Protein AF-A0A225UIN3-F1 (afdb_monomer)

Secondary structure (DSSP, 8-state):
---GGGGS-HHHHHHH----TTS-SS--HHHHHHHHHHSS-PPPTT--------HHHHGGG-S--S--TTHHHHTTSHHHHHHHHS-HHHHHHHHHHHTTS--

Mean predicted aligned error: 15.72 Å

Solvent-accessible surface area (backbone atoms only — not comparable to full-atom values): 6828 Å² total; per-residue (Å²): 134,82,61,70,75,78,76,48,52,74,70,56,48,50,64,68,48,62,78,64,79,67,84,37,98,85,49,54,73,66,58,53,57,49,38,74,75,65,66,62,91,74,78,60,90,98,60,77,82,84,75,77,90,44,68,67,68,70,49,68,71,65,73,88,86,69,82,56,82,76,52,60,70,31,62,80,35,73,68,45,36,47,39,67,80,53,38,72,70,55,54,54,48,50,55,61,53,58,61,68,70,76,114

Sequ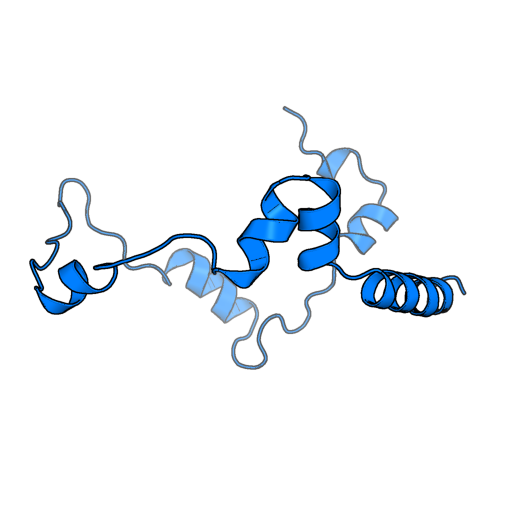ence (103 aa):
MTRVFELLSPSERERLHIDIQGSSEVYDDQQLDEMKQTGWEVLPDNISAEVSDDDTVNKKYDGYCGPSKDILAASKSPLNLFYYFMPKRFWRRVAAQSNLYWR

Radius of gyration: 23.24 Å; Cα contacts (8 Å, |Δi|>4): 24; chains: 1; bounding box: 51×47×48 Å

Foldseek 3Di:
DDDVLVVDDPVVNVVVPPVPCPVDPVDHPVRVVVCVVVVDDDDDPPDDDPDPPDPCVVCVPPDDPDDDPVCVVQVVDPVSNVCVVVPPVNVVVVVVVVVVVVD

pLDDT: mean 79.77, std 14.2, range [41.25, 96.19]

Organism: NCBI:txid4795

Structure (mmCIF, N/CA/C/O backbone):
data_AF-A0A225UIN3-F1
#
_entry.id   AF-A0A225UIN3-F1
#
loop_
_atom_site.group_PDB
_atom_site.id
_atom_site.type_symbol
_atom_site.label_atom_id
_atom_site.label_alt_id
_atom_site.label_comp_id
_atom_site.label_asym_id
_atom_site.label_entity_id
_atom_site.label_seq_id
_atom_site.pdbx_PDB_ins_code
_atom_site.Cartn_x
_atom_site.Cartn_y
_atom_site.Cartn_z
_atom_site.occupancy
_atom_site.B_iso_or_equiv
_atom_site.auth_seq_id
_atom_site.auth_comp_id
_atom_site.auth_asym_id
_atom_site.auth_atom_id
_atom_site.pdbx_PDB_model_num
ATOM 1 N N . MET A 1 1 ? 17.892 6.622 27.421 1.00 41.81 1 MET A N 1
ATOM 2 C CA . MET A 1 1 ? 17.513 6.172 26.065 1.00 41.81 1 MET A CA 1
ATOM 3 C C . MET A 1 1 ? 17.688 7.377 25.149 1.00 41.81 1 MET A C 1
ATOM 5 O O . MET A 1 1 ? 16.870 8.285 25.201 1.00 41.81 1 MET A O 1
ATOM 9 N N . THR A 1 2 ? 18.823 7.475 24.456 1.00 41.25 2 THR A N 1
ATOM 10 C CA . THR A 1 2 ? 19.190 8.664 23.667 1.00 41.25 2 THR A CA 1
ATOM 11 C C . THR A 1 2 ? 18.323 8.723 22.415 1.00 41.25 2 THR A C 1
ATOM 13 O O . THR A 1 2 ? 18.246 7.741 21.675 1.00 41.25 2 THR A O 1
ATOM 16 N N . ARG A 1 3 ? 17.621 9.838 22.195 1.00 60.62 3 ARG A N 1
ATOM 17 C CA . ARG A 1 3 ? 16.792 10.020 20.997 1.00 60.62 3 ARG A CA 1
ATOM 18 C C . ARG A 1 3 ? 17.711 10.014 19.776 1.00 60.62 3 ARG A C 1
ATOM 20 O O . ARG A 1 3 ? 18.673 10.770 19.739 1.00 60.62 3 ARG A O 1
ATOM 27 N N . VAL A 1 4 ? 17.401 9.190 18.773 1.00 62.94 4 VAL A N 1
ATOM 28 C CA . VAL A 1 4 ? 18.189 9.040 17.528 1.00 62.94 4 VAL A CA 1
AT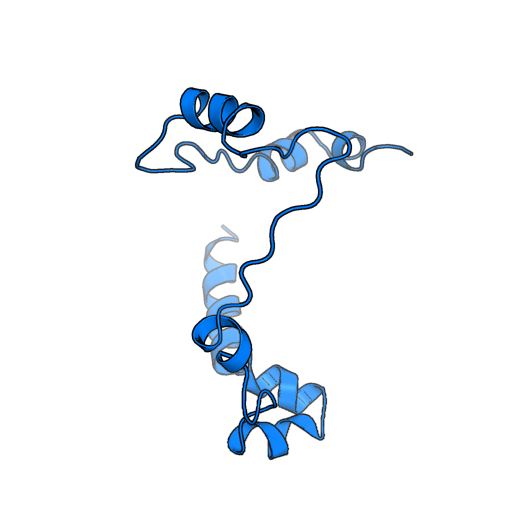OM 29 C C . VAL A 1 4 ? 18.475 10.392 16.859 1.00 62.94 4 VAL A C 1
ATOM 31 O O . VAL A 1 4 ? 19.533 10.578 16.275 1.00 62.94 4 VAL A O 1
ATOM 34 N N . PHE A 1 5 ? 17.580 11.367 17.040 1.00 64.06 5 PHE A N 1
ATOM 35 C CA . PHE A 1 5 ? 17.735 12.753 16.601 1.00 64.06 5 PHE A CA 1
ATOM 36 C C . PHE A 1 5 ? 19.051 13.416 17.053 1.00 64.06 5 PHE A C 1
ATOM 38 O O . PHE A 1 5 ? 19.673 14.158 16.292 1.00 64.06 5 PHE A O 1
ATOM 45 N N . GLU A 1 6 ? 19.515 13.122 18.269 1.00 70.12 6 GLU A N 1
ATOM 46 C CA . GLU A 1 6 ? 20.742 13.707 18.820 1.00 70.12 6 GLU A CA 1
ATOM 47 C C . GLU A 1 6 ? 22.014 13.162 18.159 1.00 70.12 6 GLU A C 1
ATOM 49 O O . GLU A 1 6 ? 23.047 13.826 18.192 1.00 70.12 6 GLU A O 1
ATOM 54 N N . LEU A 1 7 ? 21.932 12.004 17.498 1.00 76.25 7 LEU A N 1
ATOM 55 C CA . LEU A 1 7 ? 23.060 11.351 16.827 1.00 76.25 7 LEU A CA 1
ATOM 56 C C . LEU A 1 7 ? 23.252 11.805 15.374 1.00 76.25 7 LEU A C 1
ATOM 58 O O . LEU A 1 7 ? 24.217 11.397 14.735 1.00 76.25 7 LEU A O 1
ATOM 62 N N . LEU A 1 8 ? 22.344 12.628 14.850 1.00 75.56 8 LEU A N 1
ATOM 63 C CA . LEU A 1 8 ? 22.364 13.061 13.455 1.00 75.56 8 LEU A CA 1
ATOM 64 C C . LEU A 1 8 ? 23.147 14.357 13.274 1.00 75.56 8 LEU A C 1
ATOM 66 O O . LEU A 1 8 ? 23.073 15.262 14.114 1.00 75.56 8 LEU A O 1
ATOM 70 N N . SER A 1 9 ? 23.871 14.451 12.159 1.00 81.50 9 SER A N 1
ATOM 71 C CA . SER A 1 9 ? 24.558 15.678 11.756 1.00 81.50 9 SER A CA 1
ATOM 72 C C . SER A 1 9 ? 23.558 16.792 11.409 1.00 81.50 9 SER A C 1
ATOM 74 O O . SER A 1 9 ? 22.401 16.505 11.092 1.00 81.50 9 SER A O 1
ATOM 76 N N . PRO A 1 10 ? 23.966 18.075 11.442 1.00 74.12 10 PRO A N 1
ATOM 77 C CA . PRO A 1 10 ? 23.070 19.192 11.142 1.00 74.12 10 PRO A CA 1
ATOM 78 C C . PRO A 1 10 ? 22.382 19.062 9.777 1.00 74.12 10 PRO A C 1
ATOM 80 O O . PRO A 1 10 ? 21.185 19.282 9.676 1.00 74.12 10 PRO A O 1
ATOM 83 N N . SER A 1 11 ? 23.104 18.601 8.755 1.00 72.62 11 SER A N 1
ATOM 84 C CA . SER A 1 11 ? 22.571 18.371 7.408 1.00 72.62 11 SER A CA 1
ATOM 85 C C . SER A 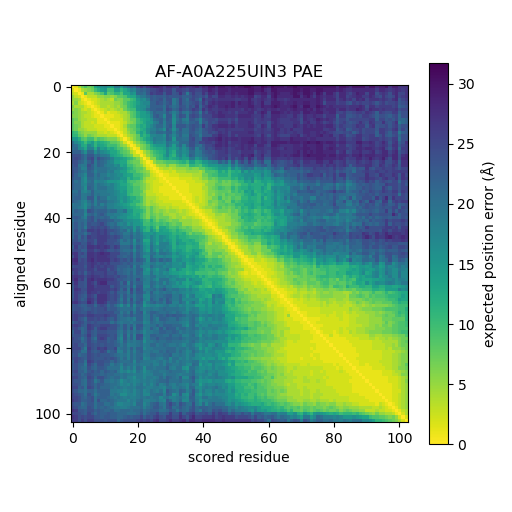1 11 ? 21.629 17.164 7.317 1.00 72.62 11 SER A C 1
ATOM 87 O O . SER A 1 11 ? 20.704 17.168 6.509 1.00 72.62 11 SER A O 1
ATOM 89 N N . GLU A 1 12 ? 21.822 16.126 8.133 1.00 71.69 12 GLU A N 1
ATOM 90 C CA . GLU A 1 12 ? 20.873 15.008 8.240 1.00 71.69 12 GLU A CA 1
ATOM 91 C C . GLU A 1 12 ? 19.609 15.404 9.004 1.00 71.69 12 GLU A C 1
ATOM 93 O O . GLU A 1 12 ? 18.519 14.950 8.659 1.00 71.69 12 GLU A O 1
ATOM 98 N N . ARG A 1 13 ? 19.738 16.282 10.005 1.00 67.00 13 ARG A N 1
ATOM 99 C CA . ARG A 1 13 ? 18.593 16.883 10.697 1.00 67.00 13 ARG A CA 1
ATOM 100 C C . ARG A 1 13 ? 17.801 17.789 9.765 1.00 67.00 13 ARG A C 1
ATOM 102 O O . ARG A 1 13 ? 16.586 17.664 9.751 1.00 67.00 13 ARG A O 1
ATOM 109 N N . GLU A 1 14 ? 18.470 18.605 8.952 1.00 63.41 14 GLU A N 1
ATOM 110 C CA . GLU A 1 14 ? 17.842 19.428 7.909 1.00 63.41 14 GLU A CA 1
ATOM 111 C C . GLU A 1 14 ? 17.117 18.556 6.873 1.00 63.41 14 GLU A C 1
ATOM 113 O O . GLU A 1 14 ? 16.018 18.866 6.460 1.00 63.41 14 GLU A O 1
ATOM 118 N N . ARG A 1 15 ? 17.684 17.405 6.485 1.00 62.75 15 ARG A N 1
ATOM 119 C CA . ARG A 1 15 ? 17.020 16.460 5.564 1.00 62.75 15 ARG A CA 1
ATOM 120 C C . ARG A 1 15 ? 15.809 15.750 6.169 1.00 62.75 15 ARG A C 1
ATOM 122 O O . ARG A 1 15 ? 14.910 15.358 5.430 1.00 62.75 15 ARG A O 1
ATOM 129 N N . LEU A 1 16 ? 15.815 15.516 7.483 1.00 59.75 16 LEU A N 1
ATOM 130 C CA . LEU A 1 16 ? 14.656 14.998 8.218 1.00 59.75 16 LEU A CA 1
ATOM 131 C C . LEU A 1 16 ? 13.611 16.075 8.477 1.00 59.75 16 LEU A C 1
ATOM 133 O O . LEU A 1 16 ? 12.424 15.758 8.552 1.00 59.75 16 LEU A O 1
ATOM 137 N N . HIS A 1 17 ? 14.053 17.326 8.582 1.00 50.84 17 HIS A N 1
ATOM 138 C CA . HIS A 1 17 ? 13.234 18.506 8.385 1.00 50.84 17 HIS A CA 1
ATOM 139 C C . HIS A 1 17 ? 12.892 18.568 6.893 1.00 50.84 17 HIS A C 1
ATOM 141 O O . HIS A 1 17 ? 13.325 19.435 6.145 1.00 50.84 17 HIS A O 1
ATOM 147 N N . ILE A 1 18 ? 12.094 17.607 6.419 1.00 50.12 18 ILE A N 1
ATOM 148 C CA . ILE A 1 18 ? 11.200 17.948 5.324 1.00 50.12 18 ILE A CA 1
ATOM 149 C C . ILE A 1 18 ? 10.477 19.180 5.855 1.00 50.12 18 ILE A C 1
ATOM 151 O O . ILE A 1 18 ? 9.698 19.067 6.800 1.00 50.12 18 ILE A O 1
ATOM 155 N N . ASP A 1 19 ? 10.827 20.349 5.327 1.00 48.03 19 ASP A N 1
ATOM 156 C CA . ASP A 1 19 ? 10.026 21.548 5.446 1.00 48.03 19 ASP A CA 1
ATOM 157 C C . ASP A 1 19 ? 8.688 21.170 4.825 1.00 48.03 19 ASP A C 1
ATOM 159 O O . ASP A 1 19 ? 8.464 21.315 3.622 1.00 48.03 19 ASP A O 1
ATOM 163 N N . ILE A 1 20 ? 7.798 20.596 5.633 1.00 49.00 20 ILE A N 1
ATOM 164 C CA . ILE A 1 20 ? 6.405 20.428 5.264 1.00 49.00 20 ILE A CA 1
ATOM 165 C C . ILE A 1 20 ? 5.779 21.817 5.425 1.00 49.00 20 ILE A C 1
ATOM 167 O O . ILE A 1 20 ? 4.892 22.026 6.243 1.00 49.00 20 ILE A O 1
ATOM 171 N N . GLN A 1 21 ? 6.294 22.798 4.679 1.00 46.22 21 GLN A N 1
ATOM 172 C CA . GLN A 1 21 ? 5.629 24.075 4.508 1.00 46.22 21 GLN A CA 1
ATOM 173 C C . GLN A 1 21 ? 4.351 23.786 3.726 1.00 46.22 21 GLN A C 1
ATOM 175 O O . GLN A 1 21 ? 4.396 23.458 2.540 1.00 46.22 21 GLN A O 1
ATOM 180 N N .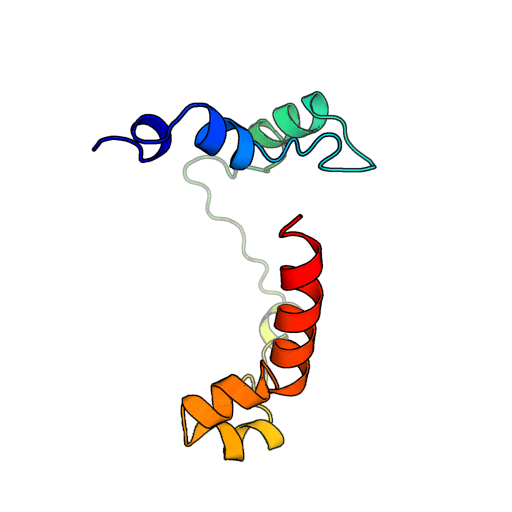 GLY A 1 22 ? 3.219 23.842 4.428 1.00 53.47 22 GLY A N 1
ATOM 181 C CA . GLY A 1 22 ? 1.907 23.523 3.872 1.00 53.47 22 GLY A CA 1
ATOM 182 C C . GLY A 1 22 ? 1.552 22.042 3.966 1.00 53.47 22 GLY A C 1
ATOM 183 O O . GLY A 1 22 ? 1.180 21.431 2.967 1.00 53.47 22 GLY A O 1
ATOM 184 N N . SER A 1 23 ? 1.632 21.445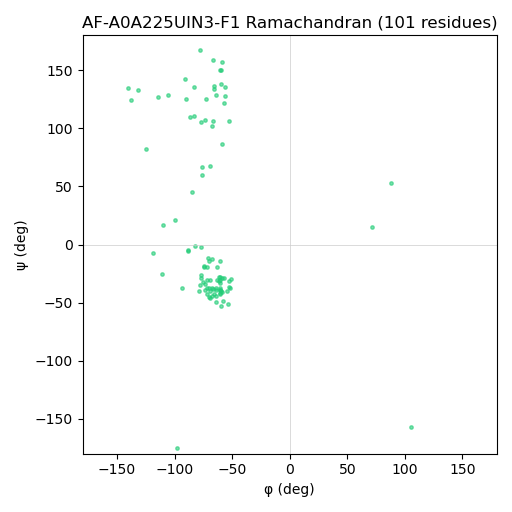 5.164 1.00 52.88 23 SER A N 1
ATOM 185 C CA . SER A 1 23 ? 1.147 20.065 5.381 1.00 52.88 23 SER A CA 1
ATOM 186 C C . SER A 1 23 ? -0.352 19.890 5.088 1.00 52.88 23 SER A C 1
ATOM 188 O O . SER A 1 23 ? -0.827 18.769 4.902 1.00 52.88 23 SER A O 1
ATOM 190 N N . SER A 1 24 ? -1.075 21.007 4.977 1.00 52.81 24 SER A N 1
ATOM 191 C CA . SER A 1 24 ? -2.454 21.104 4.528 1.00 52.81 24 SER A CA 1
ATOM 192 C C . SER A 1 24 ? -2.620 22.345 3.643 1.00 52.81 24 SER A C 1
ATOM 194 O O . SER A 1 24 ? -2.169 23.428 4.001 1.00 52.81 24 SER A O 1
ATOM 196 N N . GLU A 1 25 ? -3.307 22.217 2.504 1.00 64.81 25 GLU A N 1
ATOM 197 C CA . GLU A 1 25 ? -3.745 23.373 1.694 1.00 64.81 25 GLU A CA 1
ATOM 198 C C . GLU A 1 25 ? -4.878 24.165 2.377 1.00 64.81 25 GLU A C 1
ATOM 200 O O . GLU A 1 25 ? -5.240 25.254 1.938 1.00 64.81 25 GLU A O 1
ATOM 205 N N . VAL A 1 26 ? -5.465 23.596 3.436 1.00 73.19 26 VAL A N 1
ATOM 206 C CA . VAL A 1 26 ? -6.708 24.062 4.067 1.00 73.19 26 VAL A CA 1
ATOM 207 C C . VAL A 1 26 ? -6.471 24.639 5.463 1.00 73.19 26 VAL A C 1
ATOM 209 O O . VAL A 1 26 ? -7.257 25.469 5.911 1.00 73.19 26 VAL A O 1
ATOM 212 N N . TYR A 1 27 ? -5.404 24.216 6.143 1.00 74.62 27 TYR A N 1
ATOM 213 C CA . TYR A 1 27 ? -5.126 24.583 7.531 1.00 74.62 27 TYR A CA 1
ATOM 214 C C . TYR A 1 27 ? -3.683 25.038 7.682 1.00 74.62 27 TYR A C 1
ATOM 216 O O . TYR A 1 27 ? -2.773 24.366 7.195 1.00 74.62 27 TYR A O 1
ATOM 224 N N . ASP A 1 28 ? -3.488 26.163 8.361 1.00 84.69 28 ASP A N 1
ATOM 225 C CA . ASP A 1 28 ? -2.155 26.652 8.693 1.00 84.69 28 ASP A CA 1
ATOM 226 C C . ASP A 1 28 ? -1.542 25.895 9.887 1.00 84.69 28 ASP A C 1
ATOM 228 O O . ASP A 1 28 ? -2.204 25.128 10.592 1.00 84.69 28 ASP A O 1
ATOM 232 N N . ASP A 1 29 ? -0.241 26.089 10.102 1.00 81.69 29 ASP A N 1
ATOM 233 C CA . ASP A 1 29 ? 0.510 25.363 11.129 1.00 81.69 29 ASP A CA 1
ATOM 234 C C . ASP A 1 29 ? 0.002 25.656 12.548 1.00 81.69 29 ASP A C 1
ATOM 236 O O . ASP A 1 29 ? 0.036 24.772 13.406 1.00 81.69 29 ASP A O 1
ATOM 240 N N . GLN A 1 30 ? -0.526 26.861 12.791 1.00 83.81 30 GLN A N 1
ATOM 241 C CA . GLN A 1 30 ? -1.101 27.214 14.085 1.00 83.81 30 GLN A CA 1
ATOM 242 C C . GLN A 1 30 ? -2.411 26.450 14.317 1.00 83.81 30 GLN A C 1
ATOM 244 O O . GLN A 1 30 ? -2.597 25.862 15.381 1.00 83.81 30 GLN A O 1
ATOM 249 N N . GLN A 1 31 ? -3.290 26.395 13.315 1.00 82.94 31 GLN A N 1
ATOM 250 C CA . GLN A 1 31 ? -4.530 25.621 13.366 1.00 82.94 31 GLN A CA 1
ATOM 251 C C . GLN A 1 31 ? -4.253 24.130 13.578 1.00 82.94 31 GLN A C 1
ATOM 253 O O . GLN A 1 31 ? -4.936 23.472 14.364 1.00 82.94 31 GLN A O 1
ATOM 258 N N . LEU A 1 32 ? -3.225 23.590 12.924 1.00 82.81 32 LEU A N 1
ATOM 259 C CA . LEU A 1 32 ? -2.814 22.200 13.115 1.00 82.81 32 LEU A CA 1
ATOM 260 C C . LEU A 1 32 ? -2.241 21.947 14.517 1.00 82.81 32 LEU A C 1
ATOM 262 O O . LEU A 1 32 ? -2.497 20.890 15.099 1.00 82.81 32 LEU A O 1
ATOM 266 N N . ASP A 1 33 ? -1.497 22.898 15.082 1.00 84.62 33 ASP A N 1
ATOM 267 C CA . ASP A 1 33 ? -1.000 22.816 16.459 1.00 84.62 33 ASP A CA 1
ATOM 268 C C . ASP A 1 33 ? -2.126 22.885 17.495 1.00 84.62 33 ASP A C 1
ATOM 270 O O . ASP A 1 33 ? -2.104 22.141 18.481 1.00 84.62 33 ASP A O 1
ATOM 274 N N . GLU A 1 34 ? -3.142 23.707 17.251 1.00 87.62 34 GLU A N 1
ATOM 275 C CA . GLU A 1 34 ? -4.352 23.757 18.071 1.00 87.62 34 GLU A CA 1
ATOM 276 C C . GLU A 1 34 ? -5.122 22.427 17.992 1.00 87.62 34 GLU A C 1
ATOM 278 O O . GLU A 1 34 ? -5.469 21.849 19.027 1.00 87.62 34 GLU A O 1
ATOM 283 N N . MET A 1 35 ? -5.284 21.858 16.790 1.00 84.06 35 MET A N 1
ATOM 284 C CA . MET A 1 35 ? -5.935 20.555 16.590 1.00 84.06 35 MET A CA 1
ATOM 285 C C . MET A 1 35 ? -5.227 19.400 17.309 1.00 84.06 35 MET A C 1
ATOM 287 O O . MET A 1 35 ? -5.885 18.438 17.704 1.00 84.06 35 MET A O 1
ATOM 291 N N . LYS A 1 36 ? -3.910 19.461 17.539 1.00 81.31 36 LYS A N 1
ATOM 292 C CA . LYS A 1 36 ? -3.224 18.434 18.349 1.00 81.31 36 LYS A CA 1
ATOM 293 C C . LYS A 1 36 ? -3.751 18.385 19.7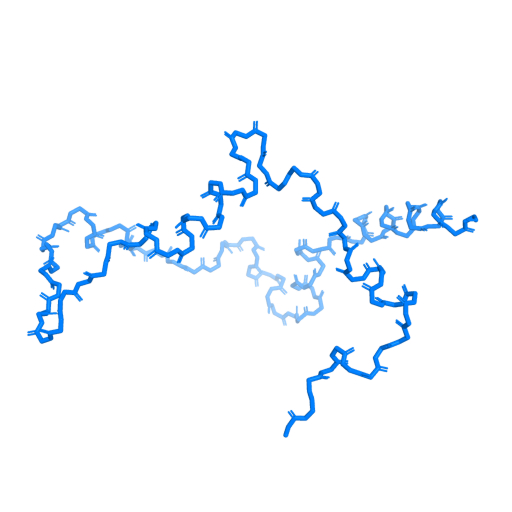82 1.00 81.31 36 LYS A C 1
ATOM 295 O O . LYS A 1 36 ? -3.728 17.321 20.395 1.00 81.31 36 LYS A O 1
ATOM 300 N N . GLN A 1 37 ? -4.186 19.525 20.313 1.00 83.00 37 GLN A N 1
ATOM 301 C CA . GLN A 1 37 ? -4.644 19.656 21.695 1.00 83.00 37 GLN A CA 1
ATOM 302 C C . GLN A 1 37 ? -6.158 19.474 21.817 1.00 83.00 37 GLN A C 1
ATOM 304 O O . GLN A 1 37 ? -6.618 18.878 22.787 1.00 83.00 37 GLN A O 1
ATOM 309 N N . THR A 1 38 ? -6.926 19.977 20.846 1.00 83.69 38 THR A N 1
ATOM 310 C CA . THR A 1 38 ? -8.397 20.058 20.926 1.00 83.69 38 THR A CA 1
ATOM 311 C C . THR A 1 38 ? -9.128 19.269 19.843 1.00 83.69 38 THR A C 1
ATOM 313 O O . THR A 1 38 ? -10.346 19.145 19.898 1.00 83.69 38 THR A O 1
ATOM 316 N N . GLY A 1 39 ? -8.412 18.718 18.862 1.00 79.81 39 GLY A N 1
ATOM 317 C CA . GLY A 1 39 ? -9.001 18.019 17.715 1.00 79.81 39 GLY A CA 1
ATOM 318 C C . GLY A 1 39 ? -9.504 16.610 18.020 1.00 79.81 39 GLY A C 1
ATOM 319 O O . GLY A 1 39 ? -10.058 15.963 17.135 1.00 79.81 39 GLY A O 1
ATOM 320 N N . TRP A 1 40 ? -9.323 16.132 19.251 1.00 82.75 40 TRP A N 1
ATOM 321 C CA . TRP A 1 40 ? -9.844 14.851 19.711 1.00 82.75 40 TRP A CA 1
ATOM 322 C C . TRP A 1 40 ? -10.883 15.073 20.803 1.00 82.75 40 TRP A C 1
ATOM 324 O O . TRP A 1 40 ? -10.605 15.703 21.822 1.00 82.75 40 TRP A O 1
ATOM 334 N N . GLU A 1 41 ? -12.067 14.499 20.618 1.00 79.31 41 GLU A N 1
ATOM 335 C CA . GLU A 1 41 ? -13.041 14.365 21.695 1.00 79.31 41 GLU A CA 1
ATOM 336 C C . GLU A 1 41 ? -12.557 13.266 22.649 1.00 79.31 41 GLU A C 1
ATOM 338 O O . GLU A 1 41 ? -12.554 12.079 22.317 1.00 79.31 41 GLU A O 1
ATOM 343 N N . VAL A 1 42 ? -12.080 13.671 23.826 1.00 77.88 42 VAL A N 1
ATOM 344 C CA . VAL A 1 42 ? -11.604 12.748 24.861 1.00 77.88 42 VAL A CA 1
ATOM 345 C C . VAL A 1 42 ? -12.775 12.380 25.762 1.00 77.88 42 VAL A C 1
ATOM 347 O O . VAL A 1 42 ? -13.434 13.251 26.330 1.00 77.88 42 VAL A O 1
ATOM 350 N N . LEU A 1 43 ? -13.029 11.080 25.907 1.00 79.00 43 LEU A N 1
ATOM 351 C CA . LEU A 1 43 ? -14.022 10.595 26.859 1.00 79.00 43 LEU A CA 1
ATOM 352 C C . LEU A 1 43 ? -13.562 10.904 28.291 1.00 79.00 43 LEU A C 1
ATOM 354 O O . LEU A 1 43 ? -12.390 10.682 28.600 1.00 79.00 43 LEU A O 1
ATOM 358 N N . PRO A 1 44 ? -14.450 11.394 29.174 1.00 82.44 44 PRO A N 1
ATOM 359 C CA . PRO A 1 44 ? -14.090 11.652 30.560 1.00 82.44 44 PRO A CA 1
ATOM 360 C C . PRO A 1 44 ? -13.617 10.386 31.277 1.00 82.44 44 PRO A C 1
ATOM 362 O O . PRO A 1 44 ? -14.077 9.275 30.997 1.00 82.44 44 PRO A O 1
ATOM 365 N N . ASP A 1 45 ? -12.736 10.576 32.257 1.00 80.12 45 ASP A N 1
ATOM 366 C CA . ASP A 1 45 ? -12.212 9.481 33.065 1.00 80.12 45 ASP A CA 1
ATOM 367 C C . ASP A 1 45 ? -13.350 8.694 33.731 1.00 80.12 45 ASP A C 1
ATOM 369 O O . ASP A 1 45 ? -14.263 9.261 34.338 1.00 80.12 45 ASP A O 1
ATOM 373 N N . ASN A 1 46 ? -13.248 7.364 33.678 1.00 78.19 46 ASN A N 1
ATOM 374 C CA . ASN A 1 46 ? -14.204 6.401 34.244 1.00 78.19 46 ASN A CA 1
ATOM 375 C C . ASN A 1 46 ? -15.550 6.288 33.510 1.00 78.19 46 ASN A C 1
ATOM 377 O O . ASN A 1 46 ? -16.479 5.679 34.045 1.00 78.19 46 ASN A O 1
ATOM 381 N N . ILE A 1 47 ? -15.657 6.809 32.287 1.00 77.31 47 ILE A N 1
ATOM 382 C CA . ILE A 1 47 ? -16.817 6.581 31.422 1.00 77.31 47 ILE A CA 1
ATOM 383 C C . ILE A 1 47 ? -16.425 5.595 30.322 1.00 77.31 47 ILE A C 1
ATOM 385 O O . ILE A 1 47 ? -15.410 5.754 29.648 1.00 77.31 47 ILE A O 1
ATOM 389 N N . SER A 1 48 ? -17.224 4.544 30.152 1.00 74.62 48 SER A N 1
ATOM 390 C CA . SER A 1 48 ? -17.101 3.660 28.991 1.00 74.62 48 SER A CA 1
ATOM 391 C C . SER A 1 48 ? -17.858 4.278 27.824 1.00 74.62 48 SER A C 1
ATOM 393 O O . SER A 1 48 ? -18.976 4.752 28.008 1.00 74.62 48 SER A O 1
ATOM 395 N N . ALA A 1 49 ? -17.261 4.266 26.632 1.00 74.56 49 ALA A N 1
ATOM 396 C CA . ALA A 1 49 ? -17.969 4.654 25.419 1.00 74.56 49 ALA A CA 1
ATOM 397 C C . ALA A 1 49 ? -19.226 3.787 25.265 1.00 74.56 49 ALA A C 1
ATOM 399 O O . ALA A 1 49 ? -19.128 2.557 25.301 1.00 74.56 49 ALA A O 1
ATOM 400 N N . GLU A 1 50 ? -20.391 4.406 25.075 1.00 75.88 50 GLU A N 1
ATOM 401 C CA . GLU A 1 50 ? -21.576 3.675 24.634 1.00 75.88 50 GLU A CA 1
ATOM 402 C C . GLU A 1 50 ? -21.334 3.205 23.197 1.00 75.88 50 GLU A C 1
ATOM 404 O O . GLU A 1 50 ? -21.390 3.977 22.240 1.00 75.88 50 GLU A O 1
ATOM 409 N N . VAL A 1 51 ? -21.003 1.925 23.044 1.00 73.50 51 VAL A N 1
ATOM 410 C CA . VAL A 1 51 ? -20.935 1.289 21.731 1.00 73.50 51 VAL A CA 1
ATOM 411 C C . VAL A 1 51 ? -22.371 1.005 21.314 1.00 73.50 51 VAL A C 1
ATOM 413 O O . VAL A 1 51 ? -23.011 0.106 21.856 1.00 73.50 51 VAL A O 1
ATOM 416 N N . SER A 1 52 ? -22.888 1.806 20.382 1.00 77.12 52 SER A N 1
ATOM 417 C CA . SER A 1 52 ? -24.200 1.568 19.781 1.00 77.12 52 SER A CA 1
ATOM 418 C C . SER A 1 52 ? -24.221 0.174 19.157 1.00 77.12 52 SER A C 1
ATOM 420 O O . SER A 1 52 ? -23.412 -0.111 18.272 1.00 77.12 52 SER A O 1
ATOM 422 N N . ASP A 1 53 ? -25.155 -0.673 19.595 1.00 79.50 53 ASP A N 1
ATOM 423 C CA . ASP A 1 53 ? -25.412 -1.991 19.003 1.00 79.50 53 ASP A CA 1
ATOM 424 C C . ASP A 1 53 ? -26.178 -1.814 17.683 1.00 79.50 53 ASP A C 1
ATOM 426 O O . ASP A 1 53 ? -27.373 -2.082 17.560 1.00 79.50 53 ASP A O 1
ATOM 430 N N . ASP A 1 54 ? -25.491 -1.217 16.710 1.00 85.81 54 ASP A N 1
ATOM 431 C CA . ASP A 1 54 ? -26.014 -0.974 15.376 1.00 85.81 54 ASP A CA 1
ATOM 432 C C . ASP A 1 54 ? -25.764 -2.212 14.511 1.00 85.81 54 ASP A C 1
ATOM 434 O O . ASP A 1 54 ? -24.636 -2.524 14.122 1.00 85.81 54 ASP A O 1
ATOM 438 N N . ASP A 1 55 ? -26.849 -2.906 14.182 1.00 84.62 55 ASP A N 1
ATOM 439 C CA . ASP A 1 55 ? -26.846 -4.122 13.371 1.00 84.62 55 ASP A CA 1
ATOM 440 C C . ASP A 1 55 ? -26.192 -3.914 11.986 1.00 84.62 55 ASP A C 1
ATOM 442 O O . ASP A 1 55 ? -25.573 -4.826 11.441 1.00 84.62 55 ASP A O 1
ATOM 446 N N . THR A 1 56 ? -26.238 -2.702 11.428 1.00 84.75 56 THR A N 1
ATOM 447 C CA . THR A 1 56 ? -25.567 -2.355 10.164 1.00 84.75 56 THR A CA 1
ATOM 448 C C . THR A 1 56 ? -24.052 -2.284 10.339 1.00 84.75 56 THR A C 1
ATOM 450 O O . THR A 1 56 ? -23.303 -2.766 9.485 1.00 84.75 56 THR A O 1
ATOM 453 N N . VAL A 1 57 ? -23.584 -1.682 11.437 1.00 82.31 57 VAL A N 1
ATOM 454 C CA . VAL A 1 57 ? -22.151 -1.597 11.766 1.00 82.31 57 VAL A CA 1
ATOM 455 C C . VAL A 1 57 ? -21.602 -2.979 12.098 1.00 82.31 57 VAL A C 1
ATOM 457 O O . VAL A 1 57 ? -20.551 -3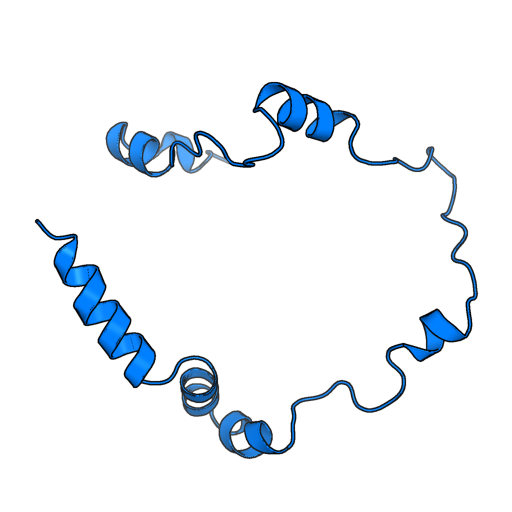.357 11.575 1.00 82.31 57 VAL A O 1
ATOM 460 N N . ASN A 1 58 ? -22.338 -3.751 12.894 1.00 84.75 58 ASN A N 1
ATOM 461 C CA . ASN A 1 58 ? -2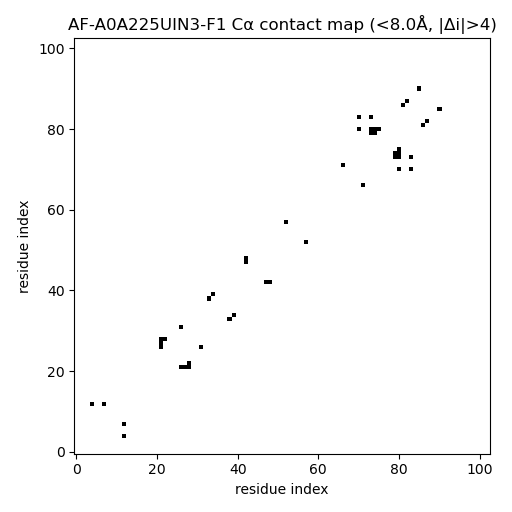1.966 -5.107 13.286 1.00 84.75 58 ASN A CA 1
ATOM 462 C C . ASN A 1 58 ? -21.798 -6.025 12.068 1.00 84.75 58 ASN A C 1
ATOM 464 O O . ASN A 1 58 ? -20.822 -6.767 11.988 1.00 84.75 58 ASN A O 1
ATOM 468 N N . LYS A 1 59 ? -22.688 -5.906 11.076 1.00 86.75 59 LYS A N 1
ATOM 469 C CA . LYS A 1 59 ? -22.659 -6.713 9.846 1.00 86.75 59 LYS A CA 1
ATOM 470 C C . LYS A 1 59 ? -21.700 -6.196 8.776 1.00 86.75 59 LYS A C 1
ATOM 472 O O . LYS A 1 59 ? -21.572 -6.800 7.712 1.00 86.75 59 LYS A O 1
ATOM 477 N N . LYS A 1 60 ? -21.004 -5.079 9.008 1.00 83.50 60 LYS A N 1
ATOM 478 C CA . LYS A 1 60 ? -20.143 -4.447 7.991 1.00 83.50 60 LYS A CA 1
ATOM 479 C C . LYS A 1 60 ? -18.991 -5.342 7.532 1.00 83.50 60 LYS A C 1
ATOM 481 O O . LYS A 1 60 ? -18.523 -5.210 6.402 1.00 83.50 60 LYS A O 1
ATOM 486 N N . TYR A 1 61 ? -18.544 -6.237 8.405 1.00 81.88 61 TYR A N 1
ATOM 487 C CA . TYR A 1 61 ? -17.492 -7.208 8.120 1.00 81.88 61 TYR A CA 1
ATOM 488 C C . TYR A 1 61 ? -18.033 -8.639 8.028 1.00 81.88 61 TYR A C 1
ATOM 490 O O . TYR A 1 61 ? -17.255 -9.591 8.076 1.00 81.88 61 TYR A O 1
ATOM 498 N N . ASP A 1 62 ? -19.349 -8.802 7.868 1.00 88.12 62 ASP A N 1
ATOM 499 C CA . ASP A 1 62 ? -19.931 -10.111 7.613 1.00 88.12 62 ASP A CA 1
ATOM 500 C C . ASP A 1 62 ? -19.470 -10.640 6.254 1.00 88.12 62 ASP A C 1
ATOM 502 O O . ASP A 1 62 ? -19.497 -9.956 5.227 1.00 88.12 62 ASP A O 1
ATOM 506 N N . GLY A 1 63 ? -19.070 -11.909 6.244 1.00 88.00 63 GLY A N 1
ATOM 507 C CA . GLY A 1 63 ? -18.608 -12.602 5.051 1.00 88.00 63 GLY A CA 1
ATOM 508 C C . GLY A 1 63 ? -17.094 -12.795 5.013 1.00 88.00 63 GLY A C 1
ATOM 509 O O . GLY A 1 63 ? -16.414 -12.893 6.031 1.00 88.00 63 GLY A O 1
ATOM 510 N N . TYR A 1 64 ? -16.559 -12.972 3.807 1.00 88.12 64 TYR A N 1
ATOM 511 C CA . TYR A 1 64 ? -15.154 -13.317 3.626 1.00 88.12 64 TYR A CA 1
ATOM 512 C C . TYR A 1 64 ? -14.262 -12.070 3.669 1.00 88.12 64 TYR A C 1
ATOM 514 O O . TYR A 1 64 ? -14.243 -11.288 2.723 1.00 88.12 64 TYR A O 1
ATOM 522 N N . CYS A 1 65 ? -13.463 -11.939 4.729 1.00 86.44 65 CYS A N 1
ATOM 523 C CA . CYS A 1 65 ? 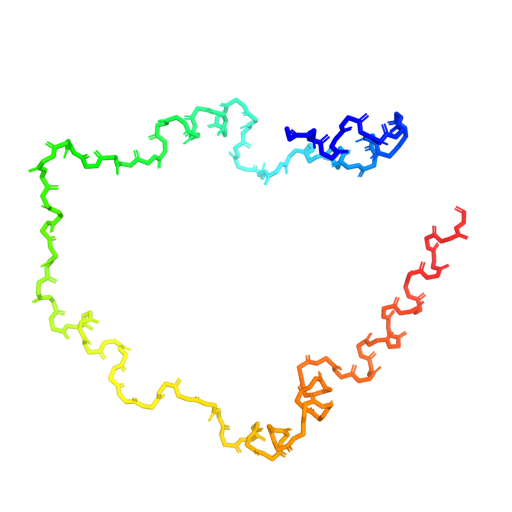-12.472 -10.865 4.897 1.00 86.44 65 CYS A CA 1
ATOM 524 C C . CYS A 1 65 ? -11.033 -11.294 4.552 1.00 86.44 65 CYS A C 1
ATOM 526 O O . CYS A 1 65 ? -10.070 -10.710 5.047 1.00 86.44 65 CYS A O 1
ATOM 528 N N . GLY A 1 66 ? -10.866 -12.357 3.763 1.00 87.00 66 GLY A N 1
ATOM 529 C CA . GLY A 1 66 ? -9.555 -12.908 3.432 1.00 87.00 66 GLY A CA 1
ATOM 530 C C . GLY A 1 66 ? -9.000 -12.457 2.074 1.00 87.00 66 GLY A C 1
ATOM 531 O O . GLY A 1 66 ? -9.600 -11.636 1.377 1.00 87.00 66 GLY A O 1
ATOM 532 N N . PRO A 1 67 ? -7.846 -13.014 1.670 1.00 88.75 67 PRO A N 1
ATOM 533 C CA . PRO A 1 67 ? -7.214 -12.713 0.391 1.00 88.75 67 PRO A CA 1
ATOM 534 C C . PRO A 1 67 ? -8.116 -13.053 -0.803 1.00 88.75 67 PRO A C 1
ATOM 536 O O . PRO A 1 67 ? -8.726 -14.119 -0.860 1.00 88.75 67 PRO A O 1
ATOM 539 N N . SER A 1 68 ? -8.158 -12.182 -1.807 1.00 90.38 68 SER A N 1
ATOM 540 C CA . SER A 1 68 ? -8.879 -12.453 -3.052 1.00 90.38 68 SER A CA 1
ATOM 541 C C . SER A 1 68 ? -8.361 -13.719 -3.763 1.00 90.38 68 SER A C 1
ATOM 543 O O . SER A 1 68 ? -7.242 -14.187 -3.552 1.00 90.38 68 SER A O 1
ATOM 545 N N . LYS A 1 69 ? -9.191 -14.334 -4.616 1.00 90.62 69 LYS A N 1
ATOM 546 C CA . LYS A 1 69 ? -8.852 -15.631 -5.241 1.00 90.62 69 LYS A CA 1
ATOM 547 C C . LYS A 1 69 ? -7.582 -15.588 -6.101 1.00 90.62 69 LYS A C 1
ATOM 549 O O . LYS A 1 69 ? -6.883 -16.591 -6.208 1.00 90.62 69 LYS A O 1
ATOM 554 N N . ASP A 1 70 ? -7.292 -14.448 -6.711 1.00 90.56 70 ASP A N 1
ATOM 555 C CA . ASP A 1 70 ? -6.132 -14.200 -7.571 1.00 90.56 70 ASP A CA 1
ATOM 556 C C . ASP A 1 70 ? -4.802 -14.160 -6.801 1.00 90.56 70 ASP A C 1
ATOM 558 O O . ASP A 1 70 ? -3.801 -14.709 -7.272 1.00 90.56 70 ASP A O 1
ATOM 562 N N . ILE A 1 71 ? -4.785 -13.603 -5.588 1.00 93.69 71 ILE A N 1
ATOM 563 C CA . ILE A 1 71 ? -3.571 -13.539 -4.763 1.00 93.69 71 ILE A CA 1
ATOM 564 C C . ILE A 1 71 ? -3.205 -14.898 -4.140 1.00 93.69 71 ILE A C 1
ATOM 566 O O . ILE A 1 71 ? -2.044 -15.119 -3.789 1.00 93.69 71 ILE A O 1
ATOM 570 N N . LEU A 1 72 ? -4.139 -15.858 -4.071 1.00 93.06 72 LEU A N 1
ATOM 571 C CA . LEU A 1 72 ? -3.901 -17.192 -3.490 1.00 93.06 72 LEU A CA 1
ATOM 572 C C . LEU A 1 72 ? -2.772 -17.977 -4.177 1.00 93.06 72 LEU A C 1
ATOM 574 O O . LEU A 1 72 ? -2.124 -18.815 -3.551 1.00 93.06 72 LEU A O 1
ATOM 578 N N . ALA A 1 73 ? -2.527 -17.742 -5.469 1.00 91.38 73 ALA A N 1
ATOM 579 C CA . ALA A 1 73 ? -1.414 -18.380 -6.170 1.00 91.38 73 ALA A CA 1
ATOM 580 C C . ALA A 1 73 ? -0.062 -17.770 -5.762 1.00 91.38 73 ALA A C 1
ATOM 582 O O . ALA A 1 73 ? 0.921 -18.493 -5.584 1.00 91.38 73 ALA A O 1
ATOM 583 N N . ALA A 1 74 ? -0.023 -16.446 -5.586 1.00 91.88 74 ALA A N 1
ATOM 584 C CA . ALA A 1 74 ? 1.174 -15.711 -5.196 1.00 91.88 74 ALA A CA 1
ATOM 585 C C . ALA A 1 74 ? 1.517 -15.897 -3.710 1.00 91.88 74 ALA A C 1
ATOM 587 O O . ALA A 1 74 ? 2.696 -15.955 -3.367 1.00 91.88 74 ALA A O 1
ATOM 588 N N . SER A 1 75 ? 0.516 -16.063 -2.839 1.00 92.88 75 SER A N 1
ATOM 589 C CA . SER A 1 75 ? 0.702 -16.196 -1.386 1.00 92.88 75 SER A CA 1
ATOM 590 C C . SER A 1 75 ? 1.500 -17.434 -0.963 1.00 92.88 75 SER A C 1
ATOM 592 O O . SER A 1 75 ? 2.080 -17.451 0.119 1.00 92.88 75 SER A O 1
ATOM 594 N N . LYS A 1 76 ? 1.601 -18.449 -1.831 1.00 94.38 76 LYS A N 1
ATOM 595 C CA . LYS A 1 76 ? 2.393 -19.669 -1.595 1.00 94.38 76 LYS A CA 1
ATOM 596 C C . LYS A 1 76 ? 3.905 -19.426 -1.550 1.00 94.38 76 LYS A C 1
ATOM 598 O O . LYS A 1 76 ? 4.650 -20.322 -1.166 1.00 94.38 76 LYS A O 1
ATOM 603 N N . SER A 1 77 ? 4.371 -18.251 -1.972 1.00 95.69 77 SER A N 1
ATOM 604 C CA . SER A 1 77 ? 5.778 -17.860 -1.908 1.00 95.69 77 SER A CA 1
ATOM 605 C C . SER A 1 77 ? 5.886 -16.404 -1.455 1.00 95.69 77 SER A C 1
ATOM 607 O O . SER A 1 77 ? 5.348 -15.529 -2.135 1.00 95.69 77 SER A O 1
ATOM 609 N N . PRO A 1 78 ? 6.629 -16.105 -0.373 1.00 95.19 78 PRO A N 1
ATOM 610 C CA . PRO A 1 78 ? 6.842 -14.730 0.078 1.00 95.19 78 PRO A CA 1
ATOM 611 C C . PRO A 1 78 ? 7.373 -13.811 -1.030 1.00 95.19 78 PRO A C 1
ATOM 613 O O . PRO A 1 78 ? 6.957 -12.661 -1.142 1.00 95.19 78 PRO A O 1
ATOM 616 N N . LEU A 1 79 ? 8.241 -14.332 -1.905 1.00 95.12 79 LEU A N 1
ATOM 617 C CA . LEU A 1 79 ? 8.793 -13.570 -3.024 1.00 95.12 79 LEU A CA 1
ATOM 618 C C . LEU A 1 79 ? 7.754 -13.305 -4.125 1.00 95.12 79 LEU A C 1
ATOM 620 O O . LEU A 1 79 ? 7.731 -12.222 -4.710 1.00 95.12 79 LEU A O 1
ATOM 624 N N . ASN A 1 80 ? 6.875 -14.269 -4.409 1.00 94.62 80 ASN A N 1
ATOM 625 C CA . ASN A 1 80 ? 5.798 -14.066 -5.380 1.00 94.62 80 ASN A CA 1
ATOM 626 C C . ASN A 1 80 ? 4.756 -13.084 -4.844 1.00 94.62 80 ASN A C 1
ATOM 628 O O . ASN A 1 80 ? 4.307 -12.220 -5.592 1.00 94.62 80 ASN A O 1
ATOM 632 N N . LEU A 1 81 ? 4.422 -13.175 -3.555 1.00 95.69 81 LEU A N 1
ATOM 633 C CA . LEU A 1 81 ? 3.550 -12.222 -2.875 1.00 95.69 81 LEU A CA 1
ATOM 634 C C . LEU A 1 81 ? 4.139 -10.805 -2.906 1.00 95.69 81 LEU A C 1
ATOM 636 O O . LEU A 1 81 ? 3.437 -9.847 -3.222 1.00 95.69 81 LEU A O 1
ATOM 640 N N . PHE A 1 82 ? 5.447 -10.676 -2.672 1.00 95.00 82 PHE A N 1
ATOM 641 C CA . PHE A 1 82 ? 6.154 -9.405 -2.803 1.00 95.00 82 PHE A CA 1
ATOM 642 C C . PHE A 1 82 ? 6.013 -8.817 -4.214 1.00 95.00 82 PHE A C 1
ATOM 644 O O . PHE A 1 82 ? 5.649 -7.652 -4.361 1.00 95.00 82 PHE A O 1
ATOM 651 N N . TYR A 1 83 ? 6.243 -9.613 -5.265 1.00 95.00 83 TYR A N 1
ATOM 652 C CA . TYR A 1 83 ? 6.110 -9.131 -6.646 1.00 95.00 83 TYR A CA 1
ATOM 653 C C . TYR A 1 83 ? 4.666 -8.944 -7.116 1.00 95.00 83 TYR A C 1
ATOM 655 O O . TYR A 1 83 ? 4.452 -8.218 -8.088 1.00 95.00 83 TYR A O 1
ATOM 663 N N . TYR A 1 84 ? 3.694 -9.567 -6.449 1.00 94.50 84 TYR A N 1
ATOM 664 C CA . TYR A 1 84 ? 2.275 -9.316 -6.676 1.00 94.50 84 TYR A CA 1
ATOM 665 C C . TYR A 1 84 ? 1.920 -7.871 -6.300 1.00 94.50 84 TYR A C 1
ATOM 667 O O . TYR A 1 84 ? 1.365 -7.146 -7.122 1.00 94.50 84 TYR A O 1
ATOM 675 N N . PHE A 1 85 ? 2.321 -7.422 -5.104 1.00 94.69 85 PHE A N 1
ATOM 676 C CA . PHE A 1 85 ? 2.082 -6.046 -4.652 1.00 94.69 85 PHE A CA 1
ATOM 677 C C . PHE A 1 85 ? 3.041 -5.026 -5.268 1.00 94.69 85 PHE A C 1
ATOM 679 O O . PHE A 1 85 ? 2.651 -3.896 -5.550 1.00 94.69 85 PHE A O 1
ATOM 686 N N . MET A 1 86 ? 4.297 -5.414 -5.497 1.00 95.75 86 MET A N 1
ATOM 687 C CA . MET A 1 86 ? 5.332 -4.538 -6.045 1.00 95.75 86 MET A CA 1
ATOM 688 C C . MET A 1 86 ? 5.954 -5.160 -7.299 1.00 95.75 86 MET A C 1
ATOM 690 O O . MET A 1 86 ? 7.031 -5.768 -7.242 1.00 95.75 86 MET A O 1
ATOM 694 N N . PRO A 1 87 ? 5.303 -5.005 -8.468 1.00 95.31 87 PRO A N 1
ATOM 695 C CA . PRO A 1 87 ? 5.757 -5.621 -9.705 1.00 95.31 87 PRO A CA 1
ATOM 696 C C . PRO A 1 87 ? 7.156 -5.160 -10.105 1.00 95.31 87 PRO A C 1
ATOM 698 O O . PRO A 1 87 ? 7.535 -4.005 -9.931 1.00 95.31 87 PRO A O 1
ATOM 701 N N . LYS A 1 88 ? 7.915 -6.018 -10.791 1.00 94.81 88 LYS A N 1
ATOM 702 C CA . LYS A 1 88 ? 9.261 -5.670 -11.293 1.00 94.81 88 LYS A CA 1
ATOM 703 C C . LYS A 1 88 ? 9.284 -4.378 -12.127 1.00 94.81 88 LYS A C 1
ATOM 705 O O . LYS A 1 88 ? 10.270 -3.647 -12.113 1.00 94.81 88 LYS A O 1
ATOM 710 N N . ARG A 1 89 ? 8.197 -4.071 -12.847 1.00 96.19 89 ARG A N 1
ATOM 711 C CA . ARG A 1 89 ? 8.055 -2.824 -13.620 1.00 96.19 89 ARG A CA 1
ATOM 712 C C . ARG A 1 89 ? 8.043 -1.578 -12.729 1.00 96.19 89 ARG A C 1
ATOM 714 O O . ARG A 1 89 ? 8.612 -0.570 -13.137 1.00 96.19 89 ARG A O 1
ATOM 721 N N . PHE A 1 90 ? 7.421 -1.651 -11.552 1.00 95.88 90 PHE A N 1
ATOM 722 C CA . PHE A 1 90 ? 7.435 -0.568 -10.569 1.00 95.88 90 PHE A CA 1
ATOM 723 C C . PHE A 1 90 ? 8.876 -0.259 -10.154 1.00 95.88 90 PHE A C 1
ATOM 725 O O . PHE A 1 90 ? 9.338 0.859 -10.353 1.00 95.88 90 PHE A O 1
ATOM 732 N N . TRP A 1 91 ? 9.633 -1.274 -9.736 1.00 94.75 91 TRP A N 1
ATOM 733 C CA . TRP A 1 91 ? 11.028 -1.102 -9.321 1.00 94.75 91 TRP A CA 1
ATOM 734 C C . TRP A 1 91 ? 11.939 -0.554 -10.420 1.00 94.75 91 TRP A C 1
ATOM 736 O O . TRP A 1 91 ? 12.782 0.293 -10.151 1.00 94.75 91 TRP A O 1
ATOM 746 N N . ARG A 1 92 ? 11.736 -0.965 -11.680 1.00 95.62 92 ARG A N 1
ATOM 747 C CA . ARG A 1 92 ? 12.462 -0.377 -12.822 1.00 95.62 92 ARG A CA 1
ATOM 748 C C . ARG A 1 92 ? 12.199 1.121 -12.966 1.00 95.62 92 ARG A C 1
ATOM 750 O O . ARG A 1 92 ? 13.117 1.865 -13.292 1.00 95.62 92 ARG A O 1
ATOM 757 N N . ARG A 1 93 ? 10.958 1.564 -12.737 1.00 94.88 93 ARG A N 1
ATOM 758 C CA . ARG A 1 93 ? 10.610 2.991 -12.764 1.00 94.88 93 ARG A CA 1
ATOM 759 C C . ARG A 1 93 ? 11.229 3.726 -11.586 1.00 94.88 93 ARG A C 1
ATOM 761 O O . ARG A 1 93 ? 11.841 4.758 -11.816 1.00 94.88 93 ARG A O 1
ATOM 768 N N . VAL A 1 94 ? 11.123 3.174 -10.376 1.00 93.62 94 VAL A N 1
ATOM 769 C CA . VAL A 1 94 ? 11.760 3.742 -9.178 1.00 93.62 94 VAL A CA 1
ATOM 770 C C . VAL A 1 94 ? 13.250 3.952 -9.425 1.00 93.62 94 VAL A C 1
ATOM 772 O O . VAL A 1 94 ? 13.714 5.072 -9.281 1.00 93.62 94 VAL A O 1
ATOM 775 N N . ALA A 1 95 ? 13.964 2.931 -9.907 1.00 92.56 95 ALA A N 1
ATOM 776 C CA . ALA A 1 95 ? 15.393 3.027 -10.208 1.00 92.56 95 ALA A CA 1
ATOM 777 C C . ALA A 1 95 ? 15.718 4.086 -11.279 1.00 92.56 95 ALA A C 1
ATOM 779 O O . ALA A 1 95 ? 16.677 4.840 -11.144 1.00 92.56 95 ALA A O 1
ATOM 780 N N . ALA A 1 96 ? 14.916 4.165 -12.346 1.00 92.88 96 ALA A N 1
ATOM 781 C CA . ALA A 1 96 ? 15.110 5.173 -13.387 1.00 92.88 96 ALA A CA 1
ATOM 782 C C . ALA A 1 96 ? 14.910 6.602 -12.857 1.00 92.88 96 ALA A C 1
ATOM 784 O O . ALA A 1 96 ? 15.652 7.497 -13.245 1.00 92.88 96 ALA A O 1
ATOM 785 N N . GLN A 1 97 ? 13.923 6.811 -11.980 1.00 91.94 97 GLN A N 1
ATOM 786 C CA . GLN A 1 97 ? 13.613 8.126 -11.418 1.00 91.94 97 GLN A CA 1
ATOM 787 C C . GLN A 1 97 ? 14.570 8.518 -10.289 1.00 91.94 97 GLN A C 1
ATOM 789 O O . GLN A 1 97 ? 15.017 9.658 -10.252 1.00 91.94 97 GLN A O 1
ATOM 794 N N . SER A 1 98 ? 14.954 7.591 -9.407 1.00 88.12 98 SER A N 1
ATOM 795 C CA . SER A 1 98 ? 15.892 7.872 -8.312 1.00 88.12 98 SER A CA 1
ATOM 796 C C . SER A 1 98 ? 17.258 8.336 -8.823 1.00 88.12 98 SER A C 1
ATOM 798 O O . SER A 1 98 ? 17.884 9.195 -8.211 1.00 88.12 98 SER A O 1
ATOM 800 N N . ASN A 1 99 ? 17.690 7.834 -9.984 1.00 85.69 99 ASN A N 1
ATOM 801 C CA . ASN A 1 99 ? 18.943 8.243 -10.621 1.00 85.69 99 ASN A CA 1
ATOM 802 C C . ASN A 1 99 ? 18.919 9.678 -11.180 1.00 85.69 99 ASN A C 1
ATOM 804 O O . ASN A 1 99 ? 19.978 10.217 -11.488 1.00 85.69 99 ASN A O 1
ATOM 808 N N . LEU A 1 100 ? 17.748 10.309 -11.316 1.00 84.38 100 LEU A N 1
ATOM 809 C CA . LEU A 1 100 ? 17.642 11.702 -11.772 1.00 84.38 100 LEU A CA 1
ATOM 810 C C . LEU A 1 100 ? 18.005 12.703 -10.672 1.00 84.38 100 LEU A C 1
ATOM 812 O O . LEU A 1 100 ? 18.457 13.802 -10.978 1.00 84.38 100 LEU A O 1
ATOM 816 N N . TYR A 1 101 ? 17.830 12.309 -9.411 1.00 71.12 101 TYR A N 1
ATOM 817 C CA . TYR A 1 101 ? 18.111 13.145 -8.245 1.00 71.12 101 TYR A CA 1
ATOM 818 C C . TYR A 1 101 ? 19.563 13.033 -7.761 1.00 71.12 101 TYR A C 1
ATOM 820 O O . TYR A 1 101 ? 19.957 13.762 -6.859 1.00 71.12 101 TYR A O 1
ATOM 828 N N . TRP A 1 102 ? 20.374 12.148 -8.355 1.00 61.06 102 TRP A N 1
ATOM 829 C CA . TRP A 1 102 ? 21.812 12.038 -8.076 1.00 61.06 102 TRP A CA 1
ATOM 830 C C . TRP A 1 102 ? 22.632 13.032 -8.923 1.00 61.06 102 TRP A C 1
ATOM 832 O O . TRP A 1 102 ? 23.621 12.665 -9.554 1.00 61.06 102 TRP A O 1
ATOM 842 N N . ARG A 1 103 ? 22.194 14.288 -9.004 1.00 52.72 103 ARG A N 1
ATOM 843 C CA . ARG A 1 103 ? 22.973 15.373 -9.615 1.00 52.72 103 ARG A CA 1
ATOM 844 C C . ARG A 1 103 ? 23.471 16.328 -8.550 1.00 52.72 103 ARG A C 1
ATOM 846 O O . ARG A 1 103 ? 22.657 16.671 -7.669 1.00 52.72 103 ARG A O 1
#